Protein AF-A0A962PC75-F1 (afdb_monomer_lite)

Structure (mmCIF, N/CA/C/O backbone):
data_AF-A0A962PC75-F1
#
_entry.id   AF-A0A962PC75-F1
#
loop_
_atom_site.group_PDB
_atom_site.id
_atom_site.type_symbol
_atom_site.label_atom_id
_atom_site.label_alt_id
_atom_site.label_comp_id
_atom_site.label_asym_id
_atom_site.label_entity_id
_atom_site.label_seq_id
_atom_site.pdbx_PDB_ins_code
_atom_site.Cartn_x
_atom_site.Cartn_y
_atom_site.Cartn_z
_atom_site.occupancy
_atom_site.B_iso_or_equiv
_atom_site.auth_seq_id
_atom_site.auth_comp_id
_atom_site.auth_asym_id
_atom_site.auth_atom_id
_atom_site.pdbx_PDB_model_num
ATOM 1 N N . MET A 1 1 ? -29.262 -10.690 40.752 1.00 49.19 1 MET A N 1
ATOM 2 C CA . MET A 1 1 ? -29.289 -11.931 39.954 1.00 49.19 1 MET A CA 1
ATOM 3 C C . MET A 1 1 ? -30.387 -11.757 38.914 1.00 49.19 1 MET A C 1
ATOM 5 O O . MET A 1 1 ? -31.485 -12.258 39.088 1.00 49.19 1 MET A O 1
ATOM 9 N N . SER A 1 2 ? -30.104 -10.937 37.902 1.00 43.00 2 SER A N 1
ATOM 10 C CA . SER A 1 2 ? -31.010 -10.634 36.791 1.00 43.00 2 SER A CA 1
ATOM 11 C C . SER A 1 2 ? -30.140 -10.685 35.544 1.00 43.00 2 SER A C 1
ATOM 13 O O . SER A 1 2 ? -29.455 -9.721 35.225 1.00 43.00 2 SER A O 1
ATOM 15 N N . SER A 1 3 ? -30.029 -11.870 34.955 1.00 53.41 3 SER A N 1
ATOM 16 C CA . SER A 1 3 ? -29.237 -12.090 33.749 1.00 53.41 3 SER A CA 1
ATOM 17 C C . SER A 1 3 ? -30.065 -11.623 32.555 1.00 53.41 3 SER A C 1
ATOM 19 O O . SER A 1 3 ? -31.015 -12.300 32.170 1.00 53.41 3 SER A O 1
ATOM 21 N N . GLU A 1 4 ? -29.746 -10.456 31.997 1.00 58.97 4 GLU A N 1
ATOM 22 C CA . GLU A 1 4 ? -30.269 -10.061 30.687 1.00 58.97 4 GLU A CA 1
ATOM 23 C C . GLU A 1 4 ? -29.732 -11.019 29.607 1.00 58.97 4 GLU A C 1
ATOM 25 O O . GLU A 1 4 ? -28.544 -11.365 29.621 1.00 58.97 4 GLU A O 1
ATOM 30 N N . PRO A 1 5 ? -30.578 -11.483 28.674 1.00 51.62 5 PRO A N 1
ATOM 31 C CA . PRO A 1 5 ? -30.147 -12.362 27.603 1.00 51.62 5 PRO A CA 1
ATOM 32 C C . PRO A 1 5 ? -29.359 -11.548 26.569 1.00 51.62 5 PRO A C 1
ATOM 34 O O . PRO A 1 5 ? -29.925 -10.758 25.812 1.00 51.62 5 PRO A O 1
ATOM 37 N N . GLN A 1 6 ? -28.041 -11.763 26.509 1.00 58.28 6 GLN A N 1
ATOM 38 C CA . GLN A 1 6 ? -27.221 -11.329 25.377 1.00 58.28 6 GLN A CA 1
ATOM 39 C C . GLN A 1 6 ? -27.669 -12.094 24.130 1.00 58.28 6 GLN A C 1
ATOM 41 O O . GLN A 1 6 ? -27.243 -13.217 23.862 1.00 58.28 6 GLN A O 1
ATOM 46 N N . THR A 1 7 ? -28.583 -11.483 23.385 1.00 49.91 7 THR A N 1
ATOM 47 C CA . THR A 1 7 ? -29.030 -11.981 22.089 1.00 49.91 7 THR A CA 1
ATOM 48 C C . THR A 1 7 ? -27.897 -11.701 21.107 1.00 49.91 7 THR A C 1
ATOM 50 O O . THR A 1 7 ? -27.697 -10.561 20.694 1.00 49.91 7 THR A O 1
ATOM 53 N N . ALA A 1 8 ? -27.091 -12.722 20.813 1.00 54.03 8 ALA A N 1
ATOM 54 C CA . ALA A 1 8 ? -25.999 -12.642 19.852 1.00 54.03 8 ALA A CA 1
ATOM 55 C C . ALA A 1 8 ? -26.521 -12.074 18.520 1.00 54.03 8 ALA A C 1
ATOM 57 O O . ALA A 1 8 ? -27.422 -12.644 17.903 1.00 54.03 8 ALA A O 1
ATOM 58 N N . SER A 1 9 ? -25.985 -10.918 18.118 1.00 55.28 9 SER A N 1
ATOM 59 C CA . SER A 1 9 ? -26.381 -10.215 16.899 1.00 55.28 9 SER A CA 1
ATOM 60 C C . SER A 1 9 ? -26.095 -11.089 15.679 1.00 55.28 9 SER A C 1
ATOM 62 O O . SER A 1 9 ? -24.953 -11.459 15.402 1.00 55.28 9 SER A O 1
ATOM 64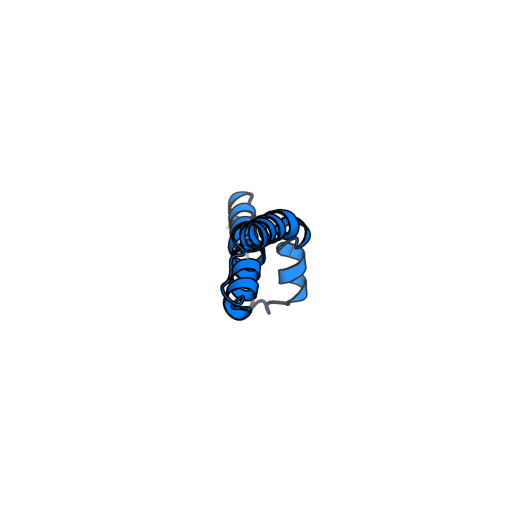 N N . ALA A 1 10 ? -27.163 -11.450 14.974 1.00 52.75 10 ALA A N 1
ATOM 65 C CA . ALA A 1 10 ? -27.130 -12.217 13.746 1.00 52.75 10 ALA A CA 1
ATOM 66 C C . ALA A 1 10 ? -26.338 -11.463 12.664 1.00 52.75 10 ALA A C 1
ATOM 68 O O . ALA A 1 10 ? -26.696 -10.348 12.302 1.00 52.75 10 ALA A O 1
ATOM 69 N N . GLY A 1 11 ? -25.277 -12.099 12.154 1.00 53.44 11 GLY A N 1
ATOM 70 C CA . GLY A 1 11 ? -24.590 -11.791 10.894 1.00 53.44 11 GLY A CA 1
ATOM 71 C C . GLY A 1 11 ? -24.538 -10.314 10.500 1.00 53.44 11 GLY A C 1
ATOM 72 O O . GLY A 1 11 ? -25.311 -9.881 9.645 1.00 53.44 11 GLY A O 1
ATOM 73 N N . GLN A 1 12 ? -23.596 -9.555 11.068 1.00 59.81 12 GLN A N 1
ATOM 74 C CA . GLN A 1 12 ? -23.292 -8.210 10.578 1.00 59.81 12 GLN A CA 1
ATOM 75 C C . GLN A 1 12 ? -22.879 -8.304 9.105 1.00 59.81 12 GLN A C 1
ATOM 77 O O . GLN A 1 12 ? -21.823 -8.844 8.774 1.00 59.81 12 GLN A O 1
ATOM 82 N N . ARG A 1 13 ? -23.729 -7.803 8.205 1.00 56.84 13 ARG A N 1
ATOM 83 C CA . ARG A 1 13 ? -23.343 -7.597 6.810 1.00 56.84 13 ARG A CA 1
ATOM 84 C C . ARG A 1 13 ? -22.167 -6.626 6.809 1.00 56.84 13 ARG A C 1
ATOM 86 O O . ARG A 1 13 ? -22.256 -5.541 7.377 1.00 56.84 13 ARG A O 1
ATOM 93 N N . LEU A 1 14 ? -21.058 -7.047 6.210 1.00 59.75 14 LEU A N 1
ATOM 94 C CA . LEU A 1 14 ? -19.924 -6.177 5.932 1.00 59.75 14 LEU A CA 1
ATOM 95 C C . LEU A 1 14 ? -20.384 -5.143 4.902 1.00 59.75 14 LEU A C 1
ATOM 97 O O . LEU A 1 14 ? -20.378 -5.417 3.705 1.00 59.75 14 LEU A O 1
ATOM 101 N N . GLU A 1 15 ? -20.835 -3.983 5.370 1.00 67.62 15 GLU A N 1
ATOM 102 C CA . GLU A 1 15 ? -21.130 -2.850 4.500 1.00 67.62 15 GLU A CA 1
ATOM 103 C C . GLU A 1 15 ? -19.794 -2.305 3.962 1.00 67.62 15 GLU A C 1
ATOM 105 O O . GLU A 1 15 ? -18.955 -1.857 4.748 1.00 67.62 15 GLU A O 1
ATOM 110 N N . PRO A 1 16 ? -19.544 -2.326 2.640 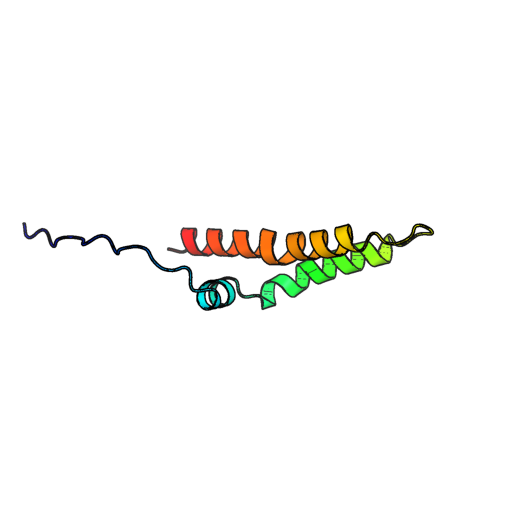1.00 63.72 16 PRO A N 1
ATOM 111 C CA . PRO A 1 16 ? -18.276 -1.866 2.064 1.00 63.72 16 PRO A CA 1
ATOM 112 C C . PRO A 1 16 ? -17.967 -0.402 2.394 1.00 63.72 16 PRO A C 1
ATOM 114 O O . PRO A 1 16 ? -16.805 -0.011 2.487 1.00 63.72 16 PRO A O 1
ATOM 117 N N . ALA A 1 17 ? -19.009 0.402 2.616 1.00 65.81 17 ALA A N 1
ATOM 118 C CA . ALA A 1 17 ? -18.879 1.771 3.093 1.00 65.81 17 ALA A CA 1
ATOM 119 C C . ALA A 1 17 ? -18.255 1.832 4.497 1.00 65.81 17 ALA A C 1
ATOM 121 O O . ALA A 1 17 ? -17.341 2.620 4.707 1.00 65.81 17 ALA A O 1
ATOM 122 N N . ALA A 1 18 ? -18.659 0.945 5.413 1.00 62.72 18 ALA A N 1
ATOM 123 C CA . ALA A 1 18 ? -18.090 0.862 6.758 1.00 62.72 18 ALA A CA 1
ATOM 124 C C . ALA A 1 18 ? -16.624 0.401 6.734 1.00 62.72 18 ALA A C 1
ATOM 126 O O . ALA A 1 18 ? -15.814 0.858 7.534 1.00 62.72 18 ALA A O 1
ATOM 127 N N . ILE A 1 19 ? -16.265 -0.465 5.780 1.00 63.31 19 ILE A N 1
ATOM 128 C CA . ILE A 1 19 ? -14.877 -0.867 5.520 1.00 63.31 19 ILE A CA 1
ATOM 129 C C . ILE A 1 19 ? -14.061 0.373 5.125 1.00 63.31 19 ILE A C 1
ATOM 131 O O . ILE A 1 19 ? -13.081 0.695 5.789 1.00 63.31 19 ILE A O 1
ATOM 135 N N . ILE A 1 20 ? -14.490 1.125 4.109 1.00 62.25 20 ILE A N 1
ATOM 136 C CA . ILE A 1 20 ? -13.781 2.331 3.644 1.00 62.25 20 ILE A CA 1
ATOM 137 C C . ILE A 1 20 ? -13.719 3.421 4.728 1.00 62.25 20 ILE A C 1
ATOM 139 O O . ILE A 1 20 ? -12.692 4.085 4.866 1.00 62.25 20 ILE A O 1
ATOM 143 N N . GLU A 1 21 ? -14.783 3.594 5.510 1.00 64.88 21 GLU A N 1
ATOM 144 C CA . GLU A 1 21 ? -14.862 4.579 6.593 1.00 64.88 21 GLU A CA 1
ATOM 145 C C . GLU A 1 21 ? -13.911 4.241 7.755 1.00 64.88 21 GLU A C 1
ATOM 147 O O . GLU A 1 21 ? -13.206 5.122 8.251 1.00 64.88 21 GLU A O 1
ATOM 152 N N . LEU A 1 22 ? -13.805 2.961 8.129 1.00 60.38 22 LEU A N 1
ATOM 153 C CA . LEU A 1 22 ? -12.897 2.496 9.182 1.00 60.38 22 LEU A CA 1
ATOM 154 C C . LEU A 1 22 ? -11.425 2.564 8.751 1.00 60.38 22 LEU A C 1
ATOM 156 O O . LEU A 1 22 ? -10.549 2.938 9.527 1.00 60.38 22 LEU A O 1
ATOM 160 N N . LEU A 1 23 ? -11.154 2.238 7.489 1.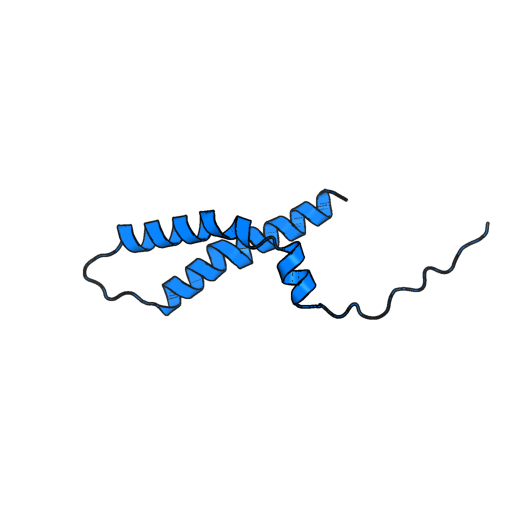00 62.88 23 LEU A N 1
ATOM 161 C CA . LEU A 1 23 ? -9.809 2.080 6.942 1.00 62.88 23 LEU A CA 1
ATOM 162 C C . LEU A 1 23 ? -9.060 3.401 6.690 1.00 62.88 23 LEU A C 1
ATOM 164 O O . LEU A 1 23 ? -7.878 3.363 6.338 1.00 62.88 23 LEU A O 1
ATOM 168 N N . LYS A 1 24 ? -9.716 4.558 6.881 1.00 67.56 24 LYS A N 1
ATOM 169 C CA . LYS A 1 24 ? -9.169 5.919 6.695 1.00 67.56 24 LYS A CA 1
ATOM 170 C C . LYS A 1 24 ? -8.213 5.989 5.494 1.00 67.56 24 LYS A C 1
ATOM 172 O O . LYS A 1 24 ? -7.007 6.188 5.684 1.00 67.56 24 LYS A O 1
ATOM 177 N N . PRO A 1 25 ? -8.714 5.845 4.255 1.00 67.88 25 PRO A N 1
ATOM 178 C CA . PRO A 1 25 ? -7.900 5.688 3.042 1.00 67.88 25 PRO A CA 1
ATOM 179 C C . PRO A 1 25 ? -6.876 6.810 2.815 1.00 67.88 25 PRO A C 1
ATOM 181 O O . PRO A 1 25 ? -5.875 6.615 2.128 1.00 67.88 25 PRO A O 1
ATOM 184 N N . ILE A 1 26 ? -7.069 7.973 3.444 1.00 76.75 26 ILE A N 1
ATOM 185 C CA . ILE A 1 26 ? -6.110 9.081 3.417 1.00 76.75 26 ILE A CA 1
ATOM 186 C C . ILE A 1 26 ? -4.752 8.718 4.046 1.00 76.75 26 ILE A C 1
ATOM 188 O O . ILE A 1 26 ? -3.723 9.248 3.644 1.00 76.75 26 ILE A O 1
ATOM 192 N N . THR A 1 27 ? -4.724 7.780 4.995 1.00 81.56 27 THR A N 1
ATOM 193 C CA . THR A 1 27 ? -3.495 7.320 5.667 1.00 81.56 27 THR A CA 1
ATOM 194 C C . THR A 1 27 ? -2.645 6.392 4.799 1.00 81.56 27 THR A C 1
ATOM 196 O O . THR A 1 27 ? -1.474 6.176 5.094 1.00 81.56 27 THR A O 1
ATOM 199 N N . TRP A 1 28 ? -3.205 5.858 3.711 1.00 85.25 28 TRP A N 1
ATOM 200 C CA . TRP A 1 28 ? -2.500 4.974 2.782 1.00 85.25 28 TRP A CA 1
ATOM 201 C C . TRP A 1 28 ? -1.683 5.741 1.748 1.00 85.25 28 TRP A C 1
ATOM 203 O O . TRP A 1 28 ? -0.781 5.177 1.130 1.00 85.25 28 TRP A O 1
ATOM 213 N N . PHE A 1 29 ? -1.997 7.022 1.542 1.00 85.94 29 PHE A N 1
ATOM 214 C CA . PHE A 1 29 ? -1.314 7.867 0.568 1.00 85.94 29 PHE A CA 1
ATOM 215 C C . PHE A 1 29 ? 0.203 7.896 0.776 1.00 85.94 29 PHE A C 1
ATOM 217 O O . PHE A 1 29 ? 0.918 7.604 -0.182 1.00 85.94 29 PHE A O 1
ATOM 224 N N . PRO A 1 30 ? 0.716 8.181 1.991 1.00 89.31 30 PRO A N 1
ATOM 225 C CA . PRO A 1 30 ? 2.156 8.232 2.219 1.00 89.31 30 PRO A CA 1
ATOM 226 C C . PRO A 1 30 ? 2.903 6.938 1.830 1.00 89.31 30 PRO A C 1
ATOM 228 O O . PRO A 1 30 ? 3.854 7.033 1.051 1.00 89.31 30 PRO A O 1
ATOM 231 N N . PRO A 1 31 ? 2.494 5.730 2.275 1.00 91.19 31 PRO A N 1
ATOM 232 C CA . PRO A 1 31 ? 3.192 4.496 1.908 1.00 91.19 31 PRO A CA 1
ATOM 233 C C . PRO A 1 31 ? 3.026 4.099 0.435 1.00 91.19 31 PRO A C 1
ATOM 235 O O . PRO A 1 31 ? 3.991 3.625 -0.166 1.00 91.19 31 PRO A O 1
ATOM 238 N N . MET A 1 32 ? 1.865 4.340 -0.188 1.00 94.06 32 MET A N 1
ATOM 239 C CA . MET A 1 32 ? 1.702 4.125 -1.635 1.00 94.06 32 MET A CA 1
ATOM 240 C C . MET A 1 32 ? 2.648 5.023 -2.446 1.00 94.06 32 MET A C 1
ATOM 242 O O . MET A 1 32 ? 3.273 4.560 -3.400 1.00 94.06 32 MET A O 1
ATOM 246 N N . TRP A 1 33 ? 2.801 6.290 -2.045 1.00 94.38 33 TRP A N 1
ATOM 247 C CA . TRP A 1 33 ? 3.706 7.233 -2.705 1.00 94.38 33 TRP A CA 1
ATOM 248 C C . TRP A 1 33 ? 5.174 6.870 -2.497 1.00 94.38 33 TRP A C 1
ATOM 250 O O . TRP A 1 33 ? 5.952 6.908 -3.446 1.00 94.38 33 TRP A O 1
ATOM 260 N N . ALA A 1 34 ? 5.545 6.430 -1.292 1.00 94.00 34 ALA A N 1
ATOM 261 C CA . ALA A 1 34 ? 6.890 5.933 -1.014 1.00 94.00 34 ALA A CA 1
ATOM 262 C C . ALA A 1 34 ? 7.256 4.735 -1.908 1.00 94.00 34 ALA A C 1
ATOM 264 O O . ALA A 1 34 ? 8.348 4.705 -2.478 1.00 94.00 34 ALA A O 1
ATOM 265 N N . PHE A 1 35 ? 6.332 3.784 -2.090 1.00 94.69 35 PHE A N 1
ATOM 266 C CA . PHE A 1 35 ? 6.534 2.651 -2.994 1.00 94.69 35 PHE A CA 1
ATOM 267 C C . PHE A 1 35 ? 6.727 3.105 -4.447 1.00 94.69 35 PHE A C 1
ATOM 269 O O . PHE A 1 35 ? 7.687 2.690 -5.095 1.00 94.69 35 PHE A O 1
ATOM 276 N N . ILE A 1 36 ? 5.868 3.999 -4.948 1.00 94.44 36 ILE A N 1
ATOM 277 C CA . ILE A 1 36 ? 5.958 4.515 -6.324 1.00 94.44 36 ILE A CA 1
ATOM 278 C C . ILE A 1 36 ? 7.280 5.257 -6.550 1.00 94.44 36 ILE A C 1
ATOM 280 O O . ILE A 1 36 ? 7.937 5.030 -7.564 1.00 94.44 36 ILE A O 1
ATOM 284 N N . CYS A 1 37 ? 7.727 6.079 -5.599 1.00 94.25 37 CYS A N 1
ATOM 285 C CA . CYS A 1 37 ? 9.039 6.723 -5.667 1.00 94.25 37 CYS A CA 1
ATOM 286 C C . CYS A 1 37 ? 10.180 5.700 -5.778 1.00 94.25 37 CYS A C 1
ATOM 288 O O . CYS A 1 37 ? 11.119 5.914 -6.545 1.00 94.25 37 CYS A O 1
ATOM 290 N N . GLY A 1 38 ? 10.093 4.576 -5.059 1.00 93.25 38 GLY A N 1
ATOM 291 C CA . GLY A 1 38 ? 11.039 3.466 -5.181 1.00 93.25 38 GLY A CA 1
ATOM 292 C C . GLY A 1 38 ? 11.018 2.818 -6.568 1.00 93.25 38 GLY A C 1
ATOM 293 O O . GLY A 1 38 ? 12.077 2.621 -7.160 1.00 93.25 38 GLY A O 1
ATOM 294 N N . VAL A 1 39 ? 9.825 2.561 -7.119 1.00 93.69 39 VAL A N 1
ATOM 295 C CA . VAL A 1 39 ? 9.649 2.026 -8.484 1.00 93.69 39 VAL A CA 1
ATOM 296 C C . VAL A 1 39 ? 10.280 2.952 -9.524 1.00 93.69 39 VAL A C 1
ATOM 298 O O . VAL A 1 39 ? 11.022 2.488 -10.384 1.00 93.69 39 VAL A O 1
ATOM 301 N N . VAL A 1 40 ? 10.025 4.259 -9.429 1.00 92.81 40 VAL A N 1
ATOM 302 C CA . VAL A 1 40 ? 10.581 5.264 -10.348 1.00 92.81 40 VAL A CA 1
ATOM 303 C C . VAL A 1 40 ? 12.099 5.384 -10.191 1.00 92.81 40 VAL A C 1
ATOM 305 O O . VAL A 1 40 ? 12.807 5.487 -11.185 1.00 92.81 40 VAL A O 1
ATOM 308 N N . SER A 1 41 ? 12.621 5.338 -8.963 1.00 92.31 41 SER A N 1
ATOM 309 C CA . SER A 1 41 ? 14.068 5.465 -8.715 1.00 92.31 41 SER A CA 1
ATOM 310 C C . SER A 1 41 ? 14.856 4.235 -9.171 1.00 92.31 41 SER A C 1
ATOM 312 O O . SER A 1 41 ? 16.006 4.361 -9.581 1.00 92.31 41 SER A O 1
ATOM 314 N N . GLY A 1 42 ? 14.252 3.046 -9.097 1.00 87.88 42 GLY A N 1
ATOM 315 C CA . GLY A 1 42 ? 14.831 1.795 -9.590 1.00 87.88 42 GLY A CA 1
ATOM 316 C C . GLY A 1 42 ? 14.583 1.542 -11.078 1.00 87.88 42 GLY A C 1
ATOM 317 O O . GLY A 1 42 ? 14.939 0.474 -11.578 1.00 87.88 42 GLY A O 1
ATOM 318 N N . TRP A 1 43 ? 13.956 2.487 -11.782 1.00 85.00 43 TRP A N 1
ATOM 319 C CA . TRP A 1 43 ? 13.603 2.336 -13.185 1.00 85.00 43 TRP A CA 1
ATOM 320 C C . TRP A 1 43 ? 14.861 2.305 -14.060 1.00 85.00 43 TRP A C 1
ATOM 322 O O . TRP A 1 43 ? 15.571 3.300 -14.200 1.00 85.00 43 TRP A O 1
ATOM 332 N N . GLY A 1 44 ? 15.147 1.138 -14.638 1.00 83.50 44 GLY A N 1
ATOM 333 C CA . GLY A 1 44 ? 16.268 0.911 -15.551 1.00 83.50 44 GLY A CA 1
ATOM 334 C C . GLY A 1 44 ? 15.813 0.692 -16.995 1.00 83.50 44 GLY A C 1
ATOM 335 O O . GLY A 1 44 ? 14.761 1.165 -17.411 1.00 83.50 44 GLY A O 1
ATOM 336 N N . SER A 1 45 ? 16.595 -0.071 -17.763 1.00 80.69 45 SER A N 1
ATOM 337 C CA . SER A 1 45 ? 16.296 -0.400 -19.170 1.00 80.69 45 SER A CA 1
ATOM 338 C C . SER A 1 45 ? 15.231 -1.491 -19.359 1.00 80.69 45 SER A C 1
ATOM 340 O O . SER A 1 45 ? 14.911 -1.836 -20.493 1.00 80.69 45 SER A O 1
ATOM 342 N N . ALA A 1 46 ? 14.737 -2.085 -18.271 1.00 82.81 46 ALA A N 1
ATOM 343 C CA . ALA A 1 46 ? 13.710 -3.119 -18.317 1.00 82.81 46 ALA A CA 1
ATOM 344 C C . ALA A 1 46 ? 12.317 -2.493 -18.437 1.00 82.81 46 ALA A C 1
ATOM 346 O O . ALA A 1 46 ? 12.045 -1.461 -17.822 1.00 82.81 46 ALA A O 1
ATOM 347 N N . GLU A 1 47 ? 11.428 -3.136 -19.195 1.00 86.25 47 GLU A N 1
ATOM 348 C CA . GLU A 1 47 ? 10.032 -2.713 -19.225 1.00 86.25 47 GLU A CA 1
ATOM 349 C C . GLU A 1 47 ? 9.366 -2.910 -17.854 1.00 86.25 47 GLU A C 1
ATOM 351 O O . GLU A 1 47 ? 9.603 -3.918 -17.178 1.00 86.25 47 GLU A O 1
ATOM 356 N N . PRO A 1 48 ? 8.517 -1.961 -17.434 1.00 87.94 48 PRO A N 1
ATOM 357 C CA . PRO A 1 48 ? 7.800 -2.050 -16.173 1.00 87.94 48 PRO A CA 1
ATOM 358 C C . PRO A 1 48 ? 6.752 -3.164 -16.203 1.00 87.94 48 PRO A C 1
ATOM 360 O O . PRO A 1 48 ? 5.825 -3.147 -17.014 1.00 87.94 48 PRO A O 1
ATOM 363 N N . ASP A 1 49 ? 6.813 -4.084 -15.240 1.00 92.25 49 ASP A N 1
ATOM 364 C CA . ASP A 1 49 ? 5.685 -4.977 -14.983 1.00 92.25 49 ASP A CA 1
ATOM 365 C C . ASP A 1 49 ? 4.608 -4.226 -14.192 1.00 92.25 49 ASP A C 1
ATOM 367 O O . ASP A 1 49 ? 4.635 -4.115 -12.961 1.00 92.25 49 ASP A O 1
ATOM 371 N N . TRP A 1 50 ? 3.623 -3.709 -14.922 1.00 92.75 50 TRP A N 1
ATOM 372 C CA . TRP A 1 50 ? 2.528 -2.942 -14.339 1.00 92.75 50 TRP A CA 1
ATOM 373 C C . TRP A 1 50 ? 1.692 -3.746 -13.334 1.00 92.75 50 TRP A C 1
ATOM 375 O O . TRP A 1 50 ? 1.113 -3.171 -12.411 1.00 92.75 50 TRP A O 1
ATOM 385 N N . ARG A 1 51 ? 1.644 -5.079 -13.461 1.00 95.50 51 ARG A N 1
ATOM 386 C CA . ARG A 1 51 ? 0.906 -5.942 -12.527 1.00 95.50 51 ARG A CA 1
ATOM 387 C C . ARG A 1 51 ? 1.583 -5.942 -11.164 1.00 95.50 51 ARG A C 1
ATOM 389 O O . ARG A 1 51 ? 0.898 -5.833 -10.151 1.00 95.50 51 ARG A O 1
ATOM 396 N N . LEU A 1 52 ? 2.914 -6.016 -11.144 1.00 93.25 52 LEU A N 1
ATOM 397 C CA . LEU A 1 52 ? 3.709 -5.927 -9.919 1.00 93.25 52 LEU A CA 1
ATOM 398 C C . LEU A 1 52 ? 3.611 -4.544 -9.276 1.00 93.25 52 LEU A C 1
ATOM 400 O O . LEU A 1 52 ? 3.477 -4.456 -8.058 1.00 93.25 52 LEU A O 1
ATOM 404 N N . ILE A 1 53 ? 3.616 -3.474 -10.073 1.00 94.81 53 ILE A N 1
ATOM 405 C CA . ILE A 1 53 ? 3.478 -2.104 -9.559 1.00 94.81 53 ILE A CA 1
ATOM 406 C C . ILE A 1 53 ? 2.113 -1.922 -8.887 1.00 94.81 53 ILE A C 1
ATOM 408 O O . ILE A 1 53 ? 2.047 -1.483 -7.740 1.00 94.81 53 ILE A O 1
ATOM 412 N N . VAL A 1 54 ? 1.023 -2.309 -9.557 1.00 95.38 54 VAL A N 1
ATOM 413 C CA . VAL A 1 54 ? -0.333 -2.212 -8.991 1.00 95.38 54 VAL A CA 1
ATOM 414 C C . VAL A 1 54 ? -0.473 -3.083 -7.742 1.00 95.38 54 VAL A C 1
ATOM 416 O O . VAL A 1 54 ? -0.994 -2.616 -6.729 1.00 95.38 54 VAL A O 1
ATOM 419 N N . ALA A 1 55 ? 0.028 -4.322 -7.775 1.00 95.56 55 ALA A N 1
ATOM 420 C CA . ALA A 1 55 ? 0.015 -5.203 -6.610 1.00 95.56 55 ALA A CA 1
ATOM 421 C C . ALA A 1 55 ? 0.807 -4.609 -5.434 1.00 95.56 55 ALA A C 1
ATOM 423 O O . ALA A 1 55 ? 0.338 -4.653 -4.299 1.00 95.56 55 ALA A O 1
ATOM 424 N N . GLY A 1 56 ? 1.967 -4.006 -5.702 1.00 94.81 56 GLY A N 1
ATOM 425 C CA . GLY A 1 56 ? 2.800 -3.351 -4.698 1.00 94.81 56 GLY A CA 1
ATOM 426 C C . GLY A 1 56 ? 2.137 -2.125 -4.073 1.00 94.81 56 GLY A C 1
ATOM 427 O O . GLY A 1 56 ? 2.167 -1.983 -2.855 1.00 94.81 56 GLY A O 1
ATOM 428 N N . VAL A 1 57 ? 1.454 -1.292 -4.864 1.00 95.31 57 VAL A N 1
ATOM 429 C CA . VAL A 1 57 ? 0.668 -0.153 -4.354 1.00 95.31 57 VAL A CA 1
ATOM 430 C C . VAL A 1 57 ? -0.476 -0.631 -3.454 1.00 95.31 57 VAL A C 1
ATOM 432 O O . VAL A 1 57 ? -0.646 -0.120 -2.347 1.00 95.31 57 VAL A O 1
ATOM 435 N N . MET A 1 58 ? -1.227 -1.648 -3.888 1.00 93.88 58 MET A N 1
ATOM 436 C CA . MET A 1 58 ? -2.323 -2.227 -3.100 1.00 93.88 58 MET A CA 1
ATOM 437 C C . MET A 1 58 ? -1.825 -2.867 -1.799 1.00 93.88 58 MET A C 1
ATOM 439 O O . MET A 1 58 ? -2.482 -2.763 -0.762 1.00 93.88 58 MET A O 1
ATOM 443 N N . LEU A 1 59 ? -0.654 -3.507 -1.844 1.00 93.56 59 LEU A N 1
ATOM 444 C CA . LEU A 1 59 ? -0.008 -4.079 -0.671 1.00 93.56 59 LEU A CA 1
ATOM 445 C C . LEU A 1 59 ? 0.454 -2.986 0.299 1.00 93.56 59 LEU A C 1
ATOM 447 O O . LEU A 1 59 ? 0.107 -3.039 1.476 1.00 93.56 59 LEU A O 1
ATOM 451 N N . ALA A 1 60 ? 1.197 -1.993 -0.196 1.00 92.94 60 ALA A N 1
ATOM 452 C CA . ALA A 1 60 ? 1.793 -0.929 0.609 1.00 92.94 60 ALA A CA 1
ATOM 453 C C . ALA A 1 60 ? 0.748 -0.043 1.299 1.00 92.94 60 ALA A C 1
ATOM 455 O O . ALA A 1 60 ? 0.966 0.379 2.431 1.00 92.94 60 ALA A O 1
ATOM 456 N N . GLY A 1 61 ? -0.373 0.244 0.634 1.00 89.00 61 GLY A N 1
ATOM 457 C CA . GLY A 1 61 ? -1.454 1.042 1.205 1.00 89.00 61 GLY A CA 1
ATOM 458 C C . GLY A 1 61 ? -2.531 0.181 1.877 1.00 89.00 61 GLY A C 1
ATOM 459 O O . GLY A 1 61 ? -2.393 -0.150 3.057 1.00 89.00 61 GLY A O 1
ATOM 460 N N . PRO A 1 62 ? -3.612 -0.171 1.155 1.00 85.12 62 PRO A N 1
ATOM 461 C CA . PRO A 1 62 ? -4.805 -0.803 1.716 1.00 85.12 62 PRO A CA 1
ATOM 462 C C . PRO A 1 62 ? -4.557 -2.025 2.596 1.00 85.12 62 PRO A C 1
ATOM 464 O O . PRO A 1 62 ? -5.155 -2.143 3.663 1.00 85.12 62 PRO A O 1
ATOM 467 N N . LEU A 1 63 ? -3.688 -2.940 2.161 1.00 87.12 63 LEU A N 1
ATOM 468 C CA . LEU A 1 63 ? -3.504 -4.205 2.868 1.00 87.12 63 LEU A CA 1
ATOM 469 C C . LEU A 1 63 ? -2.677 -4.025 4.143 1.00 87.12 63 LEU A C 1
ATOM 471 O O . LEU A 1 63 ?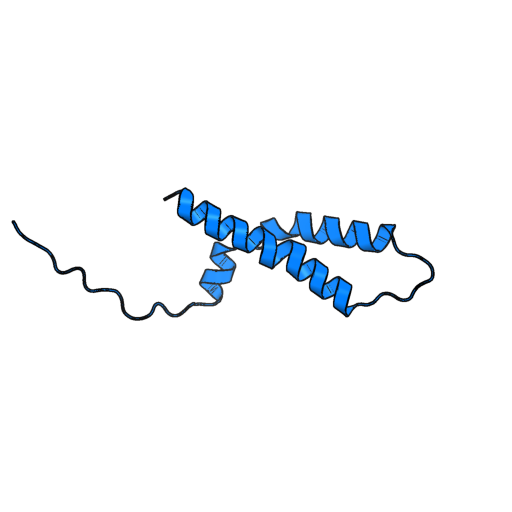 -3.133 -4.417 5.215 1.00 87.12 63 LEU A O 1
ATOM 475 N N . VAL A 1 64 ? -1.494 -3.411 4.064 1.00 87.88 64 VAL A N 1
ATOM 476 C CA . VAL A 1 64 ? -0.616 -3.242 5.235 1.00 87.88 64 VAL A CA 1
ATOM 477 C C . VAL A 1 64 ? -1.172 -2.196 6.202 1.00 87.88 64 VAL A C 1
ATOM 479 O O . VAL A 1 64 ? -1.404 -2.497 7.375 1.00 87.88 64 VAL A O 1
ATOM 482 N N . CYS A 1 65 ? -1.434 -0.975 5.731 1.00 85.94 65 CYS A N 1
ATOM 483 C CA . CYS A 1 65 ? -1.885 0.110 6.604 1.00 85.94 65 CYS A CA 1
ATOM 484 C C . CYS A 1 65 ? -3.314 -0.094 7.083 1.00 85.94 65 CYS A C 1
ATOM 486 O O . CYS A 1 65 ? -3.648 0.281 8.207 1.00 85.94 65 CYS A O 1
ATOM 488 N N . GLY A 1 66 ? -4.156 -0.700 6.250 1.00 81.50 66 GLY A N 1
ATOM 489 C CA . GLY A 1 66 ? -5.521 -0.991 6.633 1.00 81.50 66 GLY A CA 1
ATOM 490 C C . GLY A 1 66 ? -5.633 -2.073 7.700 1.00 81.50 66 GLY A C 1
ATOM 491 O O . GLY A 1 66 ? -6.330 -1.883 8.696 1.00 81.50 66 GLY A O 1
ATOM 492 N N . THR A 1 67 ? -4.875 -3.165 7.554 1.00 83.31 67 THR A N 1
ATOM 493 C CA . THR A 1 67 ? -4.815 -4.213 8.585 1.00 83.31 67 THR A CA 1
ATOM 494 C C . THR A 1 67 ? -4.234 -3.661 9.887 1.00 83.31 67 THR A C 1
ATOM 496 O O . THR A 1 67 ? -4.757 -3.955 10.958 1.00 83.31 67 THR A O 1
ATOM 499 N N . SER A 1 68 ? -3.212 -2.800 9.814 1.00 84.81 68 SER A N 1
ATOM 500 C CA . SER A 1 68 ? -2.649 -2.156 11.007 1.00 84.81 68 SER A CA 1
ATOM 501 C C . SER A 1 68 ? -3.669 -1.288 11.745 1.00 84.81 68 SER A C 1
ATOM 503 O O . SER A 1 68 ? -3.678 -1.301 12.971 1.00 84.81 68 SER A O 1
ATOM 505 N N . GLN A 1 69 ? -4.531 -0.553 11.033 1.00 80.56 69 GLN A N 1
ATOM 506 C CA . GLN A 1 69 ? -5.581 0.247 11.673 1.00 80.56 69 GLN A CA 1
ATOM 507 C C . GLN A 1 69 ? -6.646 -0.621 12.331 1.00 80.56 69 GLN A C 1
ATOM 509 O O . GLN A 1 69 ? -7.017 -0.352 13.464 1.00 80.56 69 GLN A O 1
ATOM 514 N N . ALA A 1 70 ? -7.081 -1.694 11.670 1.00 82.88 70 ALA A N 1
ATOM 515 C CA . ALA A 1 70 ? -8.044 -2.619 12.259 1.00 82.88 70 ALA A CA 1
ATOM 516 C C . ALA A 1 70 ? -7.520 -3.252 13.561 1.00 82.88 70 ALA A C 1
ATOM 518 O O . ALA A 1 70 ? -8.278 -3.432 14.511 1.00 82.88 70 ALA A O 1
ATOM 519 N N . VAL A 1 71 ? -6.221 -3.568 13.611 1.00 86.50 71 VAL A N 1
ATOM 520 C CA . VAL A 1 71 ? -5.565 -4.076 14.822 1.00 86.50 71 VAL A CA 1
ATOM 521 C C . VAL A 1 71 ? -5.481 -2.994 15.899 1.00 86.50 71 VAL A C 1
ATOM 523 O O . VAL A 1 71 ? -5.858 -3.258 17.037 1.00 86.50 71 VAL A O 1
ATOM 526 N N . ASN A 1 72 ? -5.040 -1.781 15.555 1.00 85.69 72 ASN A N 1
ATOM 527 C CA . ASN A 1 72 ? -4.964 -0.672 16.511 1.00 85.69 72 ASN A CA 1
ATOM 528 C C . ASN A 1 72 ? -6.342 -0.360 17.117 1.00 85.69 72 ASN A C 1
ATOM 530 O O . ASN A 1 72 ? -6.468 -0.285 18.332 1.00 85.69 72 ASN A O 1
ATOM 534 N N . ASP A 1 73 ? -7.392 -0.313 16.295 1.00 84.88 73 ASP A N 1
ATOM 535 C CA . ASP A 1 73 ? -8.772 -0.082 16.736 1.00 84.88 73 ASP A CA 1
ATOM 536 C C . ASP A 1 73 ? -9.324 -1.219 17.626 1.00 84.88 73 ASP A C 1
ATOM 538 O O . ASP A 1 73 ? -10.322 -1.033 18.330 1.00 84.88 73 ASP A O 1
ATOM 542 N N . TRP A 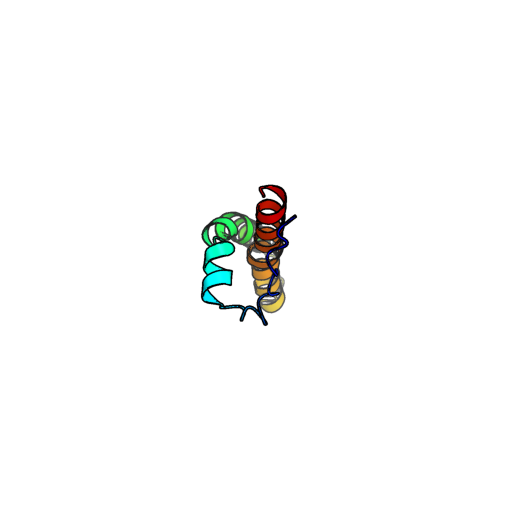1 74 ? -8.735 -2.421 17.579 1.00 86.19 74 TRP A N 1
ATOM 543 C CA . TRP A 1 74 ? -9.073 -3.515 18.494 1.00 86.19 74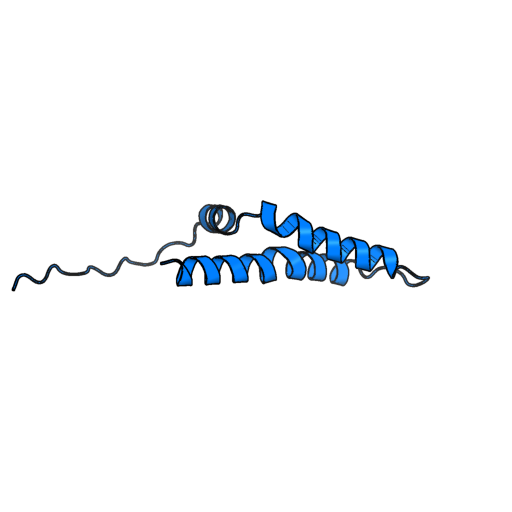 TRP A CA 1
ATOM 544 C C . TRP A 1 74 ? -8.380 -3.361 19.851 1.00 86.19 74 TRP A C 1
ATOM 546 O O . TRP A 1 74 ? -9.016 -3.612 20.868 1.00 86.19 74 TRP A O 1
ATOM 556 N N . PHE A 1 75 ? -7.112 -2.937 19.869 1.00 86.38 75 PHE A N 1
ATOM 557 C CA . PHE A 1 75 ? -6.347 -2.717 21.103 1.00 86.38 75 PHE A CA 1
ATOM 558 C C . PHE A 1 75 ? -6.712 -1.417 21.835 1.00 86.38 75 PHE A C 1
ATOM 560 O O . PHE A 1 75 ? -6.543 -1.354 23.048 1.00 86.38 75 PHE A O 1
ATOM 567 N N . ASP A 1 76 ? -7.213 -0.403 21.127 1.00 82.81 76 ASP A N 1
ATOM 568 C CA . ASP A 1 76 ? -7.677 0.864 21.717 1.00 82.81 76 ASP A CA 1
ATOM 569 C C . ASP A 1 76 ? -9.074 0.760 22.372 1.00 82.81 76 ASP A C 1
ATOM 571 O O . ASP A 1 76 ? -9.595 1.754 22.885 1.00 82.81 76 ASP A O 1
ATOM 575 N N . ARG A 1 77 ? -9.698 -0.426 22.352 1.00 69.44 77 ARG A N 1
ATOM 576 C CA . ARG A 1 77 ? -10.939 -0.736 23.082 1.00 69.44 77 ARG A CA 1
ATOM 577 C C . ARG A 1 77 ? -10.654 -1.313 24.462 1.00 69.44 77 ARG A C 1
ATOM 579 O O . ARG A 1 77 ? -11.419 -0.951 25.383 1.00 69.44 77 ARG A O 1
#

Radius of gyration: 19.41 Å; chains: 1; bounding box: 47×22×59 Å

pLDDT: mean 78.8, std 15.19, range [43.0, 95.56]

Foldseek 3Di:
DDDDDPPPDPDDDPDVVVLCVQQVQVVQVVQLVVLVVVVVVPDDPDDDPVVVNVVNSCCRGCVVSSVVSVVVVVVVD

Sequence (77 aa):
MSSEPQTASAGQRLEPAAIIELLKPITWFPPMWAFICGVVSGWGSAEPDWRLIVAGVMLAGPLVCGTSQAVNDWFDR

Secondary structure (DSSP, 8-state):
-------PPP-----HHHHHHHT-GGGGHHHHHHHHHHHHHT--SSPP-HHHHHHHHHIIIIIHHHHHHHHHHHHT-